Protein AF-A0A960W3J4-F1 (afdb_monomer_lite)

Structure (mmCIF, N/CA/C/O backbone):
data_AF-A0A960W3J4-F1
#
_entry.id   AF-A0A960W3J4-F1
#
loop_
_atom_site.group_PDB
_atom_site.id
_atom_site.type_symbol
_atom_site.label_atom_id
_atom_site.label_alt_id
_atom_site.label_comp_id
_atom_site.label_asym_id
_atom_site.label_entity_id
_atom_site.label_seq_id
_atom_site.pdbx_PDB_ins_code
_atom_site.Cartn_x
_atom_site.Cartn_y
_atom_site.Cartn_z
_atom_site.occupancy
_atom_site.B_iso_or_equiv
_atom_site.auth_seq_id
_atom_site.auth_comp_id
_atom_site.auth_asym_id
_atom_site.auth_atom_id
_atom_site.pdbx_PDB_model_num
ATOM 1 N N . MET A 1 1 ? 1.989 29.338 -5.825 1.00 37.44 1 MET A N 1
ATOM 2 C CA . MET A 1 1 ? 1.973 28.550 -4.576 1.00 37.44 1 MET A CA 1
ATOM 3 C C . MET A 1 1 ? 3.123 27.568 -4.676 1.00 37.44 1 MET A C 1
ATOM 5 O O . MET A 1 1 ? 3.043 26.634 -5.458 1.00 37.44 1 MET A O 1
ATOM 9 N N . ASN A 1 2 ? 4.239 27.887 -4.021 1.00 33.50 2 ASN A N 1
ATOM 10 C CA . ASN A 1 2 ? 5.472 27.109 -4.093 1.00 33.50 2 ASN A CA 1
ATOM 11 C C . ASN A 1 2 ? 5.391 25.974 -3.074 1.00 33.50 2 ASN A C 1
ATOM 13 O O . ASN A 1 2 ? 5.427 26.229 -1.876 1.00 33.50 2 ASN A O 1
ATOM 17 N N . ILE A 1 3 ? 5.280 24.738 -3.553 1.00 45.84 3 ILE A N 1
ATOM 18 C CA . ILE A 1 3 ? 5.483 23.542 -2.736 1.00 45.84 3 ILE A CA 1
ATOM 19 C C . ILE A 1 3 ? 6.994 23.295 -2.733 1.00 45.84 3 ILE A C 1
ATOM 21 O O . ILE A 1 3 ? 7.532 22.586 -3.574 1.00 45.84 3 ILE A O 1
ATOM 25 N N . LYS A 1 4 ? 7.699 23.992 -1.846 1.00 45.00 4 LYS A N 1
ATOM 26 C CA . LYS A 1 4 ? 9.103 23.738 -1.517 1.00 45.00 4 LYS A CA 1
ATOM 27 C C . LYS A 1 4 ? 9.216 23.852 -0.013 1.00 45.00 4 LYS A C 1
ATOM 29 O O . LYS A 1 4 ? 9.659 24.886 0.436 1.00 45.00 4 LYS A O 1
ATOM 34 N N . ASP A 1 5 ? 8.713 22.864 0.718 1.00 45.56 5 ASP A N 1
ATOM 35 C CA . ASP A 1 5 ? 9.030 22.645 2.136 1.00 45.56 5 ASP A CA 1
ATOM 36 C C . ASP A 1 5 ? 8.408 21.313 2.577 1.00 45.56 5 ASP A C 1
ATOM 38 O O . ASP A 1 5 ? 7.485 21.244 3.383 1.00 45.56 5 ASP A O 1
ATOM 42 N N . ALA A 1 6 ? 8.914 20.223 2.006 1.00 44.97 6 ALA A N 1
ATOM 43 C CA . ALA A 1 6 ? 8.814 18.909 2.623 1.00 44.97 6 ALA A CA 1
ATOM 44 C C . ALA A 1 6 ? 10.241 18.411 2.853 1.00 44.97 6 ALA A C 1
ATOM 46 O O . ALA A 1 6 ? 10.716 17.491 2.201 1.00 44.97 6 ALA A O 1
ATOM 47 N N . ASN A 1 7 ? 10.945 19.083 3.771 1.00 45.34 7 ASN A N 1
ATOM 48 C CA . ASN A 1 7 ? 12.110 18.515 4.441 1.00 45.34 7 ASN A CA 1
ATOM 49 C C . ASN A 1 7 ? 11.596 17.371 5.320 1.00 45.34 7 ASN A C 1
ATOM 51 O O . ASN A 1 7 ? 11.301 17.553 6.502 1.00 45.34 7 ASN A O 1
ATOM 55 N N . LEU A 1 8 ? 11.385 16.212 4.703 1.00 49.88 8 LEU A N 1
ATOM 56 C CA . LEU A 1 8 ? 11.060 14.998 5.415 1.00 49.88 8 LEU A CA 1
ATOM 57 C C . LEU A 1 8 ? 12.349 14.203 5.550 1.00 49.88 8 LEU A C 1
ATOM 59 O O . LEU A 1 8 ? 12.911 13.733 4.567 1.00 49.88 8 LEU A O 1
ATOM 63 N N . SER A 1 9 ? 12.825 14.107 6.785 1.00 44.88 9 SER A N 1
ATOM 64 C C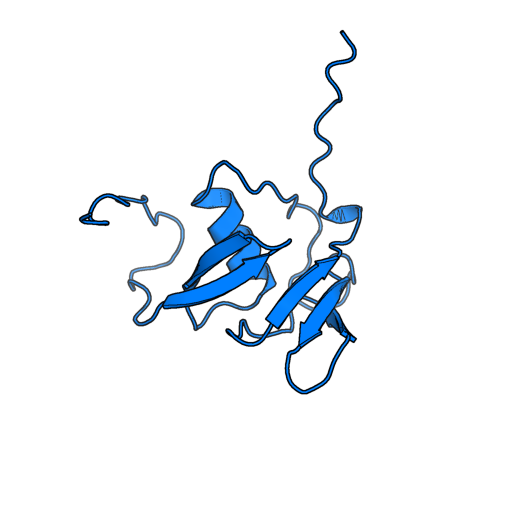A . SER A 1 9 ? 13.934 13.263 7.201 1.00 44.88 9 SER A CA 1
ATOM 65 C C . SER A 1 9 ? 13.698 11.820 6.745 1.00 44.88 9 SER A C 1
ATOM 67 O O . SER A 1 9 ? 13.026 11.044 7.426 1.00 44.88 9 SER A O 1
ATOM 69 N N . ALA A 1 10 ? 14.236 11.485 5.576 1.00 44.66 10 ALA A N 1
ATOM 70 C CA . ALA A 1 10 ? 14.325 10.144 5.030 1.00 44.66 10 ALA A CA 1
ATOM 71 C C . ALA A 1 10 ? 15.443 9.393 5.764 1.00 44.66 10 ALA A C 1
ATOM 73 O O . ALA A 1 10 ? 16.539 9.220 5.253 1.00 44.66 10 ALA A O 1
ATOM 74 N N . THR A 1 11 ? 15.202 8.994 7.011 1.00 44.59 11 THR A N 1
ATOM 75 C CA . THR A 1 11 ? 16.190 8.257 7.821 1.00 44.59 11 THR A CA 1
ATOM 76 C C . THR A 1 11 ? 16.015 6.735 7.774 1.00 44.59 11 THR A C 1
ATOM 78 O O . THR A 1 11 ? 16.532 6.041 8.643 1.00 44.59 11 THR A O 1
ATOM 81 N N . PHE A 1 12 ? 15.317 6.188 6.770 1.00 49.44 12 PHE A N 1
ATOM 82 C CA . PHE A 1 12 ? 15.071 4.737 6.663 1.00 49.44 12 PHE A CA 1
ATOM 83 C C . PHE A 1 12 ? 15.302 4.110 5.279 1.00 49.44 12 PHE A C 1
ATOM 85 O O . PHE A 1 12 ? 15.099 2.905 5.129 1.00 49.44 12 PHE A O 1
ATOM 92 N N . PHE A 1 13 ? 15.753 4.875 4.285 1.00 53.81 13 PHE A N 1
ATOM 93 C CA . PHE A 1 13 ? 16.145 4.344 2.978 1.00 53.81 13 PHE A CA 1
ATOM 94 C C . PHE A 1 13 ? 17.639 4.619 2.804 1.00 53.81 13 PHE A C 1
ATOM 96 O O . PHE A 1 13 ? 18.059 5.763 2.936 1.00 53.81 13 PHE A O 1
ATOM 103 N N . GLU A 1 14 ? 18.444 3.569 2.639 1.00 52.94 14 GLU A N 1
ATOM 104 C CA . GLU A 1 14 ? 19.890 3.679 2.417 1.00 52.94 14 GLU A CA 1
ATOM 105 C C . GLU A 1 14 ? 20.162 4.562 1.180 1.00 52.94 14 GLU A C 1
ATOM 107 O O . GLU A 1 14 ? 19.732 4.232 0.081 1.00 52.94 14 GLU A O 1
ATOM 112 N N . ASP A 1 15 ? 20.812 5.706 1.419 1.00 55.34 15 ASP A N 1
ATOM 113 C CA . ASP A 1 15 ? 21.617 6.579 0.540 1.00 55.34 15 ASP A CA 1
ATOM 114 C C . ASP A 1 15 ? 21.163 6.992 -0.883 1.00 55.34 15 ASP A C 1
ATOM 116 O O . ASP A 1 15 ? 21.901 7.734 -1.532 1.00 55.34 15 ASP A O 1
ATOM 120 N N . GLU A 1 16 ? 19.967 6.655 -1.370 1.00 59.44 16 GLU A N 1
ATOM 121 C CA . GLU A 1 16 ? 19.470 7.183 -2.657 1.00 59.44 16 GLU A CA 1
ATOM 122 C C . GLU A 1 16 ? 18.113 7.884 -2.514 1.00 59.44 16 GLU A C 1
ATOM 124 O O . GLU A 1 16 ? 17.109 7.297 -2.101 1.00 59.44 16 GLU A O 1
ATOM 129 N N . GLU A 1 17 ? 18.084 9.180 -2.851 1.00 67.12 17 GLU A N 1
ATOM 130 C CA . GLU A 1 17 ? 16.828 9.905 -3.022 1.00 67.12 17 GLU A CA 1
ATOM 131 C C . GLU A 1 17 ? 16.050 9.277 -4.188 1.00 67.12 17 GLU A C 1
ATOM 133 O O . GLU A 1 17 ? 16.629 9.038 -5.250 1.00 67.12 17 GLU A O 1
ATOM 138 N N . PRO A 1 18 ? 14.745 9.012 -4.024 1.00 73.19 18 PRO A N 1
ATOM 139 C CA . PRO A 1 18 ? 13.943 8.407 -5.078 1.00 73.19 18 PRO A CA 1
ATOM 140 C C . PRO A 1 18 ? 13.952 9.282 -6.335 1.00 73.19 18 PRO A C 1
ATOM 142 O O . PRO A 1 18 ? 13.576 10.455 -6.298 1.00 73.19 18 PRO A O 1
ATOM 145 N N . GLU A 1 19 ? 14.352 8.696 -7.465 1.00 76.81 19 GLU A N 1
ATOM 146 C CA . GLU A 1 19 ? 14.525 9.416 -8.734 1.00 76.81 19 GLU A CA 1
ATOM 147 C C . GLU A 1 19 ? 13.208 9.989 -9.277 1.00 76.81 19 GLU A C 1
ATOM 149 O O . GLU A 1 19 ? 13.199 10.982 -10.011 1.00 76.81 19 GLU A O 1
ATOM 154 N N . LYS A 1 20 ? 12.077 9.355 -8.936 1.00 88.12 20 LYS A N 1
ATOM 155 C CA . LYS A 1 20 ? 10.761 9.715 -9.460 1.00 88.12 20 LYS A CA 1
ATOM 156 C C . LYS A 1 20 ? 9.651 9.476 -8.443 1.00 88.12 20 LYS A C 1
ATOM 158 O O . LYS A 1 20 ? 9.558 8.418 -7.827 1.00 88.12 20 LYS A O 1
ATOM 163 N N . PHE A 1 21 ? 8.748 10.448 -8.360 1.00 92.25 21 PHE A N 1
ATOM 164 C CA . PHE A 1 21 ? 7.503 10.356 -7.606 1.00 92.25 21 PHE A CA 1
ATOM 165 C C . PHE A 1 21 ? 6.309 10.213 -8.545 1.00 92.25 21 PHE A C 1
ATOM 167 O O . PHE A 1 21 ? 6.306 10.769 -9.645 1.00 92.25 21 PHE A O 1
ATOM 174 N N . ILE A 1 22 ? 5.299 9.490 -8.076 1.00 93.88 22 ILE A N 1
ATOM 175 C CA . ILE A 1 22 ? 4.019 9.281 -8.749 1.00 93.88 22 ILE A CA 1
ATOM 176 C C . ILE A 1 22 ? 2.859 9.627 -7.813 1.00 93.88 22 ILE A C 1
ATOM 178 O O . ILE A 1 22 ? 3.010 9.661 -6.586 1.00 93.88 22 ILE A O 1
ATOM 182 N N . GLU A 1 23 ? 1.694 9.893 -8.397 1.00 94.00 23 GLU A N 1
ATOM 183 C CA . GLU A 1 23 ? 0.472 10.191 -7.653 1.00 94.00 23 GLU A CA 1
ATOM 184 C C . GLU A 1 23 ? -0.274 8.911 -7.268 1.00 94.00 23 GLU A C 1
ATOM 186 O O . GLU A 1 23 ? -0.808 8.202 -8.114 1.00 94.00 23 GLU A O 1
ATOM 191 N N . LEU A 1 24 ? -0.371 8.640 -5.967 1.00 92.94 24 LEU A N 1
ATOM 192 C CA . LEU A 1 24 ? -1.169 7.545 -5.427 1.00 92.94 24 LEU A CA 1
ATOM 193 C C . LEU A 1 24 ? -2.481 8.075 -4.844 1.00 92.94 24 LEU A C 1
ATOM 195 O O . LEU A 1 24 ? -2.488 8.880 -3.906 1.00 92.94 24 LEU A O 1
ATOM 199 N N . LYS A 1 25 ? -3.606 7.571 -5.358 1.00 93.56 25 LYS A N 1
ATOM 200 C CA . LYS A 1 25 ? -4.948 7.925 -4.883 1.00 93.56 25 LYS A CA 1
ATOM 201 C C . LYS A 1 25 ? -5.392 6.970 -3.771 1.00 93.56 25 LYS A C 1
ATOM 203 O O . LYS A 1 25 ? -5.525 5.763 -3.979 1.00 93.56 25 LYS A O 1
ATOM 208 N N . ILE A 1 26 ? -5.665 7.495 -2.578 1.00 90.88 26 ILE A N 1
ATOM 209 C CA . ILE A 1 26 ? -6.152 6.723 -1.429 1.00 90.88 26 ILE A CA 1
ATOM 210 C C . ILE A 1 26 ? -7.408 7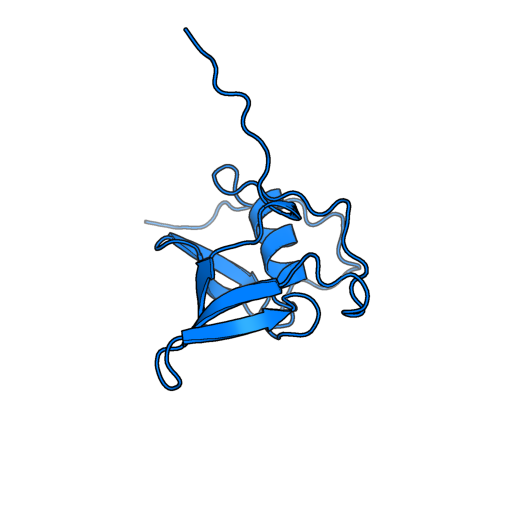.372 -0.851 1.00 90.88 26 ILE A C 1
ATOM 212 O O . ILE A 1 26 ? -7.352 8.476 -0.314 1.00 90.88 26 ILE A O 1
ATOM 216 N N . PHE A 1 27 ? -8.545 6.669 -0.919 1.00 88.94 27 PHE A N 1
ATOM 217 C CA . PHE A 1 27 ? -9.845 7.160 -0.438 1.00 88.94 27 PHE A CA 1
ATOM 218 C C . PHE A 1 27 ? -10.187 8.576 -0.948 1.00 88.94 27 PHE A C 1
ATOM 220 O O . PHE A 1 27 ? -10.628 9.426 -0.172 1.00 88.94 27 PHE A O 1
ATOM 227 N N . GLY A 1 28 ? -9.947 8.839 -2.238 1.00 86.19 28 GLY A N 1
ATOM 228 C CA . GLY A 1 28 ? -10.172 10.144 -2.870 1.00 86.19 28 GLY A CA 1
ATOM 229 C C . GLY A 1 28 ? -9.140 11.236 -2.552 1.00 86.19 28 GLY A C 1
ATOM 230 O O . GLY A 1 28 ? -9.304 12.364 -3.011 1.00 86.19 28 GLY A O 1
ATOM 231 N N . LYS A 1 29 ? -8.084 10.942 -1.781 1.00 90.31 29 LYS A N 1
ATOM 232 C CA . LYS A 1 29 ? -6.951 11.854 -1.548 1.00 90.31 29 LYS A CA 1
ATOM 233 C C . LYS A 1 29 ? -5.747 11.459 -2.390 1.00 90.31 29 LYS A C 1
ATOM 235 O O . LYS A 1 29 ? -5.537 10.275 -2.628 1.00 90.31 29 LYS A O 1
ATOM 240 N N . ILE A 1 30 ? -4.951 12.442 -2.796 1.00 92.56 30 ILE A N 1
ATOM 241 C CA . ILE A 1 30 ? -3.754 12.241 -3.617 1.00 92.56 30 ILE A CA 1
ATOM 242 C C . ILE A 1 30 ? -2.516 12.395 -2.736 1.00 92.56 30 ILE A C 1
ATOM 244 O O . ILE A 1 30 ? -2.385 13.387 -2.016 1.00 92.56 30 ILE A O 1
ATOM 248 N N . TYR A 1 31 ? -1.618 11.418 -2.812 1.00 92.75 31 TYR A N 1
ATOM 249 C CA . TYR A 1 31 ? -0.337 11.405 -2.118 1.00 92.75 31 TYR A CA 1
ATOM 250 C C . TYR A 1 31 ? 0.795 11.227 -3.123 1.00 92.75 31 TYR A C 1
ATOM 252 O O . TYR A 1 31 ? 0.648 10.472 -4.081 1.00 92.75 31 TYR A O 1
ATOM 260 N N . GLN A 1 32 ? 1.926 11.892 -2.896 1.00 93.62 32 GLN A N 1
ATOM 261 C CA . GLN A 1 32 ? 3.127 11.660 -3.692 1.00 93.62 32 GLN A CA 1
ATOM 262 C C . GLN A 1 32 ? 3.956 10.574 -3.027 1.00 93.62 32 GLN A C 1
ATOM 264 O O . GLN A 1 32 ? 4.261 10.654 -1.835 1.00 93.62 32 GLN A O 1
ATOM 269 N N . VAL A 1 33 ? 4.289 9.546 -3.798 1.00 92.25 33 VAL A N 1
ATOM 270 C CA . VAL A 1 33 ? 5.081 8.409 -3.331 1.00 92.25 33 VAL A CA 1
ATOM 271 C C . VAL A 1 33 ? 6.144 8.054 -4.364 1.00 92.25 33 VAL A C 1
ATOM 273 O O . VAL A 1 33 ? 5.935 8.317 -5.550 1.00 92.25 33 VAL A O 1
ATOM 276 N N . PRO A 1 34 ? 7.272 7.468 -3.945 1.00 92.50 34 PRO A N 1
ATOM 277 C CA . PRO A 1 34 ? 8.280 6.998 -4.883 1.00 92.50 34 PRO A CA 1
ATOM 278 C C . PRO A 1 34 ? 7.735 5.937 -5.844 1.00 92.50 34 PRO A C 1
ATOM 280 O O . PRO A 1 34 ? 6.960 5.063 -5.450 1.00 92.50 34 PRO A O 1
ATOM 283 N N . SER A 1 35 ? 8.130 6.023 -7.112 1.00 90.81 35 SER A N 1
ATOM 284 C CA . SER A 1 35 ? 7.613 5.170 -8.191 1.00 90.81 35 SER A CA 1
ATOM 285 C C . SER A 1 35 ? 8.055 3.709 -8.091 1.00 90.81 35 SER A C 1
ATOM 287 O O . SER A 1 35 ? 7.350 2.806 -8.526 1.00 90.81 35 SER A O 1
ATOM 289 N N . GLU A 1 36 ? 9.206 3.471 -7.476 1.00 89.25 36 GLU A N 1
ATOM 290 C CA . GLU A 1 36 ? 9.822 2.162 -7.291 1.00 89.25 36 GLU A CA 1
ATOM 291 C C . GLU A 1 36 ? 9.278 1.416 -6.064 1.00 89.25 36 GLU A C 1
ATOM 293 O O . GLU A 1 36 ? 9.668 0.282 -5.773 1.00 89.25 36 GLU A O 1
ATOM 298 N N . PHE A 1 37 ? 8.383 2.046 -5.300 1.00 90.12 37 PHE A N 1
ATOM 299 C CA . PHE A 1 37 ? 7.818 1.433 -4.111 1.00 90.12 37 PHE A CA 1
ATOM 300 C C . PHE A 1 37 ? 6.684 0.481 -4.482 1.00 90.12 37 PHE A C 1
ATOM 302 O O . PHE A 1 37 ? 5.731 0.834 -5.180 1.00 90.12 37 PHE A O 1
ATOM 309 N N . SER A 1 38 ? 6.726 -0.721 -3.902 1.00 90.69 38 SER A N 1
ATOM 310 C CA . SER A 1 38 ? 5.523 -1.548 -3.803 1.00 90.69 38 SER A CA 1
ATOM 311 C C . SER A 1 38 ? 4.433 -0.786 -3.059 1.00 90.69 38 SER A C 1
ATOM 313 O O . SER A 1 38 ? 4.702 0.043 -2.185 1.00 90.69 38 SER A O 1
ATOM 315 N N . LEU A 1 39 ? 3.183 -1.122 -3.330 1.00 91.56 39 LEU A N 1
ATOM 316 C CA . LEU A 1 39 ? 2.043 -0.416 -2.774 1.00 91.56 39 LEU A CA 1
ATOM 317 C C . LEU A 1 39 ? 2.013 -0.434 -1.235 1.00 9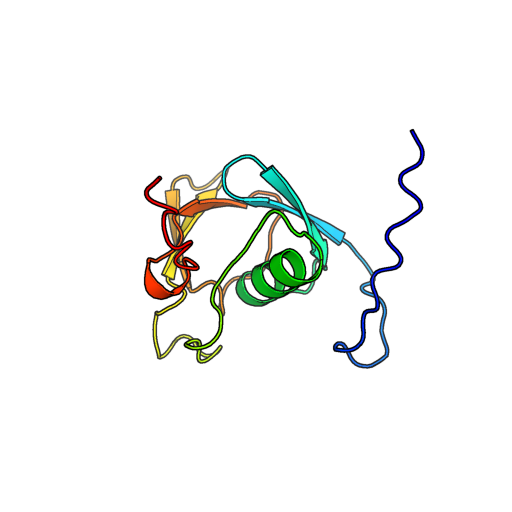1.56 39 LEU A C 1
ATOM 319 O O . LEU A 1 39 ? 1.632 0.547 -0.598 1.00 91.56 39 LEU A O 1
ATOM 323 N N . LEU A 1 40 ? 2.455 -1.531 -0.609 1.00 91.00 40 LEU A N 1
ATOM 324 C CA . LEU A 1 40 ? 2.586 -1.599 0.849 1.00 91.00 40 LEU A CA 1
ATOM 325 C C . LEU A 1 40 ? 3.660 -0.637 1.377 1.00 91.00 40 LEU A C 1
ATOM 327 O O . LEU A 1 40 ? 3.445 -0.007 2.413 1.00 91.00 40 LEU A O 1
ATOM 331 N N . LYS A 1 41 ? 4.785 -0.505 0.665 1.00 90.50 41 LYS A N 1
ATOM 332 C CA . LYS A 1 41 ? 5.859 0.440 1.000 1.00 90.50 41 LYS A CA 1
ATOM 333 C C . LYS A 1 41 ? 5.397 1.882 0.787 1.00 90.50 41 LYS A C 1
ATOM 335 O O . LYS A 1 41 ? 5.652 2.726 1.638 1.00 90.50 41 LYS A O 1
ATOM 340 N N . SER A 1 42 ? 4.608 2.138 -0.253 1.00 91.75 42 SER A N 1
ATOM 341 C CA . SER A 1 42 ? 3.936 3.421 -0.471 1.00 91.75 42 SER A CA 1
ATOM 342 C C . SER A 1 42 ? 2.986 3.767 0.673 1.00 91.75 42 SER A C 1
ATOM 344 O O . SER A 1 42 ? 2.997 4.893 1.151 1.00 91.75 42 SER A O 1
ATOM 346 N N . PHE A 1 43 ? 2.223 2.810 1.216 1.00 90.44 43 PHE A N 1
ATOM 347 C CA . PHE A 1 43 ? 1.407 3.073 2.410 1.00 90.44 43 PHE A CA 1
ATOM 348 C C . PHE A 1 43 ? 2.235 3.398 3.651 1.00 90.44 43 PHE A C 1
ATOM 350 O O . PHE A 1 43 ? 1.799 4.218 4.459 1.00 90.44 43 PHE A O 1
ATOM 357 N N . GLN A 1 44 ? 3.392 2.754 3.815 1.00 88.75 44 GLN A N 1
ATOM 358 C CA . GLN A 1 44 ? 4.318 3.077 4.896 1.00 88.75 44 GLN A CA 1
ATOM 359 C C . GLN A 1 44 ? 4.843 4.502 4.748 1.00 88.75 44 GLN A C 1
ATOM 361 O O . GLN A 1 44 ? 4.697 5.294 5.675 1.00 88.75 44 GLN A O 1
ATOM 366 N N . TYR A 1 45 ? 5.352 4.834 3.561 1.00 90.56 45 TYR A N 1
ATOM 367 C CA . TYR A 1 45 ? 5.823 6.172 3.234 1.00 90.56 45 TYR A CA 1
ATOM 368 C C . TYR A 1 45 ? 4.738 7.209 3.506 1.00 90.56 45 TYR A C 1
ATOM 370 O O . TYR A 1 45 ? 4.968 8.171 4.224 1.00 90.56 45 TYR A O 1
ATOM 378 N N . VAL A 1 46 ? 3.513 6.985 3.021 1.00 90.38 46 VAL A N 1
ATOM 379 C CA . VAL A 1 46 ? 2.420 7.936 3.234 1.00 90.38 46 VAL A CA 1
ATOM 380 C C . VAL A 1 46 ? 2.106 8.115 4.721 1.00 90.38 46 VAL A C 1
ATOM 382 O O . VAL A 1 46 ? 1.866 9.236 5.152 1.00 90.38 46 VAL A O 1
ATOM 385 N N . ALA A 1 47 ? 2.136 7.046 5.519 1.00 88.00 47 ALA A N 1
ATOM 386 C CA . ALA A 1 47 ? 1.860 7.128 6.953 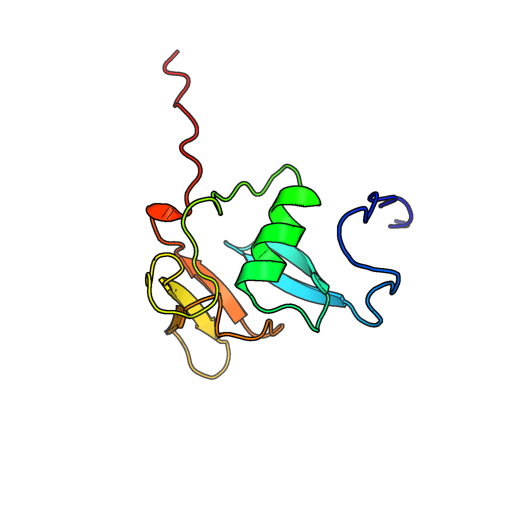1.00 88.00 47 ALA A CA 1
ATOM 387 C C . ALA A 1 47 ? 2.976 7.802 7.774 1.00 88.00 47 ALA A C 1
ATOM 389 O O . ALA A 1 47 ? 2.703 8.325 8.855 1.00 88.00 47 ALA A O 1
ATOM 390 N N . GLU A 1 48 ? 4.217 7.774 7.288 1.00 86.75 48 GLU A N 1
ATOM 391 C CA . GLU A 1 48 ? 5.365 8.449 7.906 1.00 86.75 48 GLU A CA 1
ATOM 392 C C . GLU A 1 48 ? 5.467 9.918 7.451 1.00 86.75 48 GLU A C 1
ATOM 394 O O . GLU A 1 48 ? 5.756 10.799 8.262 1.00 86.75 48 GLU A O 1
ATOM 399 N N . THR A 1 49 ? 5.150 10.192 6.182 1.00 87.38 49 THR A N 1
ATOM 400 C CA . THR A 1 49 ? 5.218 11.515 5.542 1.00 87.38 49 THR A CA 1
ATOM 401 C C . THR A 1 49 ? 4.004 12.391 5.840 1.00 87.38 49 THR A C 1
ATOM 403 O O . THR A 1 49 ? 4.143 13.581 6.133 1.00 87.38 49 THR A O 1
ATOM 406 N N . TYR A 1 50 ? 2.797 11.826 5.780 1.00 85.62 50 TYR A N 1
ATOM 407 C CA . TYR A 1 50 ? 1.542 12.569 5.872 1.00 85.62 50 TYR A CA 1
ATOM 408 C C . TYR A 1 50 ? 0.793 12.224 7.163 1.00 85.62 50 TYR A C 1
ATOM 410 O O . TYR A 1 50 ? 0.449 11.079 7.445 1.00 85.62 50 TYR A O 1
ATOM 418 N N . LYS A 1 51 ? 0.478 13.248 7.964 1.00 81.62 51 LYS A N 1
ATOM 419 C CA . LYS A 1 51 ? -0.168 13.072 9.282 1.00 81.62 51 LYS A CA 1
ATOM 420 C C . LYS A 1 51 ? -1.629 12.618 9.209 1.00 81.62 51 LYS A C 1
ATOM 422 O O . LYS A 1 51 ? -2.172 12.139 10.207 1.00 81.62 51 LYS A O 1
ATOM 427 N N . ASP A 1 52 ? -2.279 12.818 8.068 1.00 80.94 52 ASP A N 1
ATOM 428 C CA . ASP A 1 52 ? -3.707 12.583 7.856 1.00 80.94 52 ASP A CA 1
ATOM 429 C C . ASP A 1 52 ? -4.031 11.158 7.386 1.00 80.94 52 ASP A C 1
ATOM 431 O O . ASP A 1 52 ? -5.208 10.797 7.293 1.00 80.94 52 ASP A O 1
ATOM 435 N N . TYR A 1 53 ? -3.007 10.342 7.134 1.00 79.75 53 TYR A N 1
ATOM 436 C CA . TYR A 1 53 ? -3.150 8.938 6.796 1.00 79.75 53 TYR A CA 1
ATOM 437 C C . TYR A 1 53 ? -2.447 8.080 7.840 1.00 79.75 53 TYR A C 1
ATOM 439 O O . TYR A 1 53 ? -1.243 8.171 8.047 1.00 79.75 53 TYR A O 1
ATOM 447 N N . GLN A 1 54 ? -3.205 7.228 8.528 1.00 80.12 54 GLN A N 1
ATOM 448 C CA . GLN A 1 54 ? -2.640 6.340 9.536 1.00 80.12 54 GLN A CA 1
ATOM 449 C C . GLN A 1 54 ? -3.021 4.895 9.259 1.00 80.12 54 GLN A C 1
ATOM 451 O O . GLN A 1 54 ? -4.197 4.523 9.259 1.00 80.12 54 GLN A O 1
ATOM 456 N N . ILE A 1 55 ? -1.998 4.066 9.086 1.00 83.38 55 ILE A N 1
ATOM 457 C CA . ILE A 1 55 ? -2.132 2.646 8.788 1.00 83.38 55 ILE A CA 1
ATOM 458 C C . ILE A 1 55 ? -1.311 1.825 9.783 1.00 83.38 55 ILE A C 1
ATOM 460 O O . ILE A 1 55 ? -0.289 2.270 10.300 1.00 83.38 55 ILE A O 1
ATOM 464 N N . ASN A 1 56 ? -1.794 0.631 10.113 1.00 82.75 56 ASN A N 1
ATOM 465 C CA . ASN A 1 56 ? -1.089 -0.312 10.967 1.00 82.75 56 ASN A CA 1
ATOM 466 C C . ASN A 1 56 ? -0.344 -1.335 10.102 1.00 82.75 56 ASN A C 1
ATOM 468 O O . ASN A 1 56 ? -0.968 -2.148 9.410 1.00 82.75 56 ASN A O 1
ATOM 472 N N . LEU A 1 57 ? 0.989 -1.309 10.179 1.00 80.06 57 LEU A N 1
ATOM 473 C CA . LEU A 1 57 ? 1.856 -2.207 9.418 1.00 80.06 57 LEU A CA 1
ATOM 474 C C . LEU A 1 57 ? 2.521 -3.320 10.241 1.00 80.06 57 LEU A C 1
ATOM 476 O O . LEU A 1 57 ? 3.250 -4.138 9.694 1.00 80.06 57 LEU A O 1
ATOM 480 N N . THR A 1 58 ? 2.213 -3.428 11.536 1.00 74.56 58 THR A N 1
ATOM 481 C CA . THR A 1 58 ? 2.887 -4.357 12.472 1.00 74.56 58 THR A CA 1
ATOM 482 C C . THR A 1 58 ? 2.661 -5.851 12.201 1.00 74.56 58 THR A C 1
ATOM 484 O O . THR A 1 58 ? 3.299 -6.687 12.832 1.00 74.56 58 THR A O 1
ATOM 487 N N . LYS A 1 59 ? 1.746 -6.219 11.293 1.00 73.44 59 LYS A N 1
ATOM 488 C CA . LYS A 1 59 ? 1.340 -7.615 11.038 1.00 73.44 59 LYS A CA 1
ATOM 489 C C . LYS A 1 59 ? 1.503 -8.050 9.577 1.00 73.44 59 LYS A C 1
ATOM 491 O O . LYS A 1 59 ? 0.735 -8.896 9.118 1.00 73.44 59 LYS A O 1
ATOM 496 N N . HIS A 1 60 ? 2.463 -7.497 8.835 1.00 82.62 60 HIS A N 1
ATOM 497 C CA . HIS A 1 60 ? 2.687 -7.868 7.429 1.00 82.62 60 HIS A CA 1
ATOM 498 C C . HIS A 1 60 ? 4.004 -8.608 7.231 1.00 82.62 60 HIS A C 1
ATOM 500 O O . HIS A 1 60 ? 5.003 -8.304 7.870 1.00 82.62 60 HIS A O 1
ATOM 506 N N . CYS A 1 61 ? 3.990 -9.592 6.332 1.00 83.56 61 CYS A N 1
ATOM 507 C CA . CYS A 1 61 ? 5.135 -10.462 6.062 1.00 83.56 61 CYS A CA 1
ATOM 508 C C . CYS A 1 61 ? 5.905 -10.098 4.787 1.00 83.56 61 CYS A C 1
ATOM 510 O O . CYS A 1 61 ? 6.862 -10.787 4.463 1.00 83.56 61 CYS A O 1
ATOM 512 N N . TRP A 1 62 ? 5.442 -9.095 4.029 1.00 86.88 62 TRP A N 1
ATOM 513 C CA . TRP A 1 62 ? 6.000 -8.648 2.740 1.00 86.88 62 TRP A CA 1
ATOM 514 C C . TRP A 1 62 ? 6.121 -9.718 1.630 1.00 86.88 62 TRP A C 1
ATOM 516 O O . TRP A 1 62 ? 6.451 -9.395 0.502 1.00 86.88 62 TRP A O 1
ATOM 526 N N . SER A 1 63 ? 5.769 -10.975 1.914 1.00 88.19 63 SER A N 1
ATOM 527 C CA . SER A 1 63 ? 5.882 -12.132 1.013 1.00 88.19 63 SER A CA 1
ATOM 528 C C . SER A 1 63 ? 4.541 -12.686 0.519 1.00 88.19 63 SER A C 1
ATOM 530 O O . SER A 1 63 ? 4.489 -13.708 -0.155 1.00 88.19 63 SER A O 1
ATOM 532 N N . GLY A 1 64 ? 3.423 -12.069 0.911 1.00 87.94 64 GLY A N 1
ATOM 533 C CA . GLY A 1 64 ? 2.071 -12.509 0.542 1.00 87.94 64 GLY A CA 1
ATOM 534 C C . GLY A 1 64 ? 1.501 -13.687 1.348 1.00 87.94 64 GLY A C 1
ATOM 535 O O . GLY A 1 64 ? 0.309 -13.974 1.235 1.00 87.94 64 GLY A O 1
ATOM 536 N N . ILE A 1 65 ? 2.289 -14.314 2.229 1.00 90.38 65 ILE A N 1
ATOM 537 C CA . ILE A 1 65 ? 1.869 -15.470 3.043 1.00 90.38 65 ILE A CA 1
ATOM 538 C C . ILE A 1 65 ? 0.706 -15.120 3.988 1.00 90.38 65 ILE A C 1
ATOM 540 O O . ILE A 1 65 ? -0.298 -15.828 4.034 1.00 90.38 65 ILE A O 1
ATOM 544 N N . CYS A 1 66 ? 0.808 -14.013 4.732 1.00 88.69 66 CYS A N 1
ATOM 545 C CA . CYS A 1 66 ? -0.170 -13.666 5.771 1.00 88.69 66 CYS A CA 1
ATOM 546 C C . CYS A 1 66 ? -1.507 -13.126 5.235 1.00 88.69 66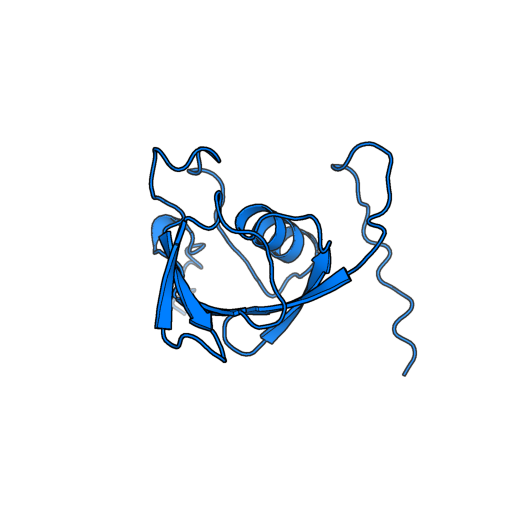 CYS A C 1
ATOM 548 O O . CYS A 1 66 ? -2.484 -13.082 5.976 1.00 88.69 66 CYS A O 1
ATOM 550 N N . LYS A 1 67 ? -1.551 -12.667 3.975 1.00 89.19 67 LYS A N 1
ATOM 551 C CA . LYS A 1 67 ? -2.711 -12.022 3.324 1.00 89.19 67 LYS A CA 1
ATOM 552 C C . LYS A 1 67 ? -3.324 -10.822 4.074 1.00 89.19 67 LYS A C 1
ATOM 554 O O . LYS A 1 67 ? -4.394 -10.342 3.701 1.00 89.19 67 LYS A O 1
ATOM 559 N N . ASN A 1 68 ? -2.637 -10.279 5.083 1.00 89.69 68 ASN A N 1
ATOM 560 C CA . ASN A 1 68 ? -3.122 -9.168 5.911 1.00 89.69 68 ASN A CA 1
ATOM 561 C C . ASN A 1 68 ? -3.181 -7.823 5.175 1.00 89.69 68 ASN A C 1
ATOM 563 O O . ASN A 1 68 ? -3.821 -6.901 5.680 1.00 89.69 68 ASN A O 1
ATOM 567 N N . CYS A 1 69 ? -2.545 -7.724 4.006 1.00 89.56 69 CYS A N 1
ATOM 568 C CA . CYS A 1 69 ? -2.531 -6.556 3.129 1.00 89.56 69 CYS A CA 1
ATOM 569 C C . CYS A 1 69 ? -3.425 -6.716 1.884 1.00 89.56 69 CYS A C 1
ATOM 571 O O . CYS A 1 69 ? -3.199 -6.062 0.867 1.00 89.56 69 CYS A O 1
ATOM 573 N N . LEU A 1 70 ? -4.426 -7.606 1.938 1.00 92.94 70 LEU A N 1
ATOM 574 C CA . LEU A 1 70 ? -5.397 -7.768 0.858 1.00 92.94 70 LEU A CA 1
ATOM 575 C C . LEU A 1 70 ? -6.334 -6.555 0.790 1.00 92.94 70 LEU A C 1
ATOM 577 O O . LEU A 1 70 ? -7.258 -6.415 1.597 1.00 92.94 70 LEU A O 1
ATOM 581 N N . CYS A 1 71 ? -6.111 -5.710 -0.206 1.00 91.44 71 CYS A N 1
ATOM 582 C CA . CYS A 1 71 ? -6.849 -4.477 -0.440 1.00 91.44 71 CYS A CA 1
ATOM 583 C C . CYS A 1 71 ? -7.745 -4.607 -1.681 1.00 91.44 71 CYS A C 1
ATOM 585 O O . CYS A 1 71 ? -7.585 -5.522 -2.496 1.00 91.44 71 CYS A O 1
ATOM 587 N N . LYS A 1 72 ? -8.720 -3.701 -1.806 1.00 92.94 72 LYS A N 1
ATOM 588 C CA . LYS A 1 72 ? -9.463 -3.502 -3.054 1.00 92.94 72 LYS A CA 1
ATOM 589 C C . LYS A 1 72 ? -9.075 -2.176 -3.670 1.00 92.94 72 LYS A C 1
ATOM 591 O O . LYS A 1 72 ? -9.003 -1.171 -2.958 1.00 92.94 72 LYS A O 1
ATOM 596 N N . PHE A 1 73 ? -8.958 -2.191 -4.984 1.00 91.25 73 PHE A N 1
ATOM 597 C CA . PHE A 1 73 ? -8.582 -1.039 -5.778 1.00 91.25 73 PHE A CA 1
ATOM 598 C C . PHE A 1 73 ? -9.571 -0.834 -6.911 1.00 91.25 73 PHE A C 1
ATOM 600 O O . PHE A 1 73 ? -10.253 -1.775 -7.329 1.00 91.25 73 PHE A O 1
ATOM 607 N N . GLN A 1 74 ? -9.653 0.402 -7.366 1.00 91.75 74 GLN A N 1
ATOM 608 C CA . GLN A 1 74 ? -10.290 0.788 -8.604 1.00 91.75 74 GLN A CA 1
ATOM 609 C C . GLN A 1 74 ? -9.172 1.148 -9.577 1.00 91.75 74 GLN A C 1
ATOM 611 O O . GLN A 1 74 ? -8.410 2.072 -9.325 1.00 91.75 74 GLN A O 1
ATOM 616 N N . ASP A 1 75 ? -9.082 0.382 -10.649 1.00 87.81 75 ASP A N 1
ATOM 617 C CA . ASP A 1 75 ? -8.250 0.667 -11.807 1.00 87.81 75 ASP A CA 1
ATOM 618 C C . ASP A 1 75 ? -9.135 1.348 -12.860 1.00 87.81 75 ASP A C 1
ATOM 620 O O . ASP A 1 75 ? -10.305 0.970 -13.036 1.00 87.81 75 ASP A O 1
ATOM 624 N N . GLU A 1 76 ? -8.619 2.385 -13.517 1.00 82.69 76 GLU A N 1
ATOM 625 C CA . GLU A 1 76 ? -9.369 3.131 -14.535 1.00 82.69 76 GLU A CA 1
ATOM 626 C C . GLU A 1 76 ? -9.689 2.279 -15.777 1.00 82.69 76 GLU A C 1
ATOM 628 O O . GLU A 1 76 ? -10.738 2.465 -16.395 1.00 82.69 76 GLU A O 1
ATOM 633 N N . GLN A 1 77 ? -8.836 1.308 -16.117 1.00 83.62 77 GLN A N 1
ATOM 634 C CA . GLN A 1 77 ? -8.974 0.451 -17.297 1.00 83.62 77 GLN A CA 1
ATOM 635 C C . GLN A 1 77 ? -9.646 -0.889 -16.979 1.00 83.62 77 GLN A C 1
ATOM 637 O O . GLN A 1 77 ? -10.488 -1.367 -17.741 1.00 83.62 77 GLN A O 1
ATOM 642 N N . LEU A 1 78 ? -9.282 -1.509 -15.856 1.00 82.69 78 LEU A N 1
ATOM 643 C CA . LEU A 1 78 ? -9.681 -2.875 -15.498 1.00 82.69 78 LEU A CA 1
ATOM 644 C C . LEU A 1 78 ? -10.864 -2.932 -14.526 1.00 82.69 78 LEU A C 1
ATOM 646 O O . LEU A 1 78 ? -11.445 -3.999 -14.304 1.00 82.69 78 LEU A O 1
ATOM 650 N N . GLY A 1 79 ? -11.253 -1.801 -13.940 1.00 89.00 79 GLY A N 1
ATOM 651 C CA . GLY A 1 79 ? -12.343 -1.747 -12.979 1.00 89.00 79 GLY A CA 1
ATOM 652 C C . GLY A 1 79 ? -11.908 -2.127 -11.559 1.00 89.00 79 GLY A C 1
ATOM 653 O O . GLY A 1 79 ? -10.809 -1.824 -11.105 1.00 89.00 79 GLY A O 1
ATOM 654 N N . LYS A 1 80 ? -12.800 -2.773 -10.798 1.00 92.44 80 LYS A N 1
ATOM 655 C CA . LYS A 1 80 ? -12.530 -3.114 -9.391 1.00 92.44 80 LYS A CA 1
ATOM 656 C C . LYS A 1 80 ? -11.734 -4.406 -9.275 1.00 92.44 80 LYS A C 1
ATOM 658 O O . LYS A 1 80 ? -12.243 -5.474 -9.609 1.00 92.44 80 LYS A O 1
ATOM 663 N N . ALA A 1 81 ? -10.555 -4.325 -8.671 1.00 90.06 81 ALA A N 1
ATOM 664 C CA . ALA A 1 81 ? -9.672 -5.462 -8.439 1.00 90.06 81 ALA A CA 1
ATOM 665 C C . ALA A 1 81 ? -9.367 -5.672 -6.946 1.00 90.06 81 ALA A C 1
ATOM 667 O O . ALA A 1 81 ? -9.616 -4.819 -6.088 1.00 90.06 81 ALA A O 1
ATOM 668 N N . LYS A 1 82 ? -8.834 -6.854 -6.626 1.00 91.75 82 LYS A N 1
ATOM 669 C CA . LYS A 1 82 ? -8.285 -7.205 -5.311 1.00 91.75 82 LYS A CA 1
ATOM 670 C C . LYS A 1 82 ? -6.846 -7.643 -5.486 1.00 91.75 82 LYS A C 1
ATOM 672 O O . LYS A 1 82 ? -6.571 -8.452 -6.364 1.00 91.75 82 LYS A O 1
ATOM 677 N N . GLY A 1 83 ? -5.979 -7.206 -4.587 1.00 91.38 83 GLY A N 1
ATOM 678 C CA . GLY A 1 83 ? -4.587 -7.626 -4.612 1.00 91.38 83 GLY A CA 1
ATOM 679 C C . GLY A 1 83 ? -3.898 -7.449 -3.270 1.00 91.38 83 GLY A C 1
ATOM 680 O O . GLY A 1 83 ? -4.388 -6.754 -2.374 1.00 91.38 83 GLY A O 1
ATOM 681 N N . LEU A 1 84 ? -2.792 -8.168 -3.113 1.00 93.12 84 LEU A N 1
ATOM 682 C CA . LEU A 1 84 ? -1.939 -8.085 -1.938 1.00 93.12 84 LEU A CA 1
ATOM 683 C C . LEU A 1 84 ? -1.002 -6.899 -2.122 1.00 93.12 84 LEU A C 1
ATOM 685 O O . LEU A 1 84 ? -0.126 -6.955 -2.977 1.00 93.12 84 LEU A O 1
ATOM 689 N N . ALA A 1 85 ? -1.147 -5.861 -1.300 1.00 91.50 85 ALA A N 1
ATOM 690 C CA . ALA A 1 85 ? -0.365 -4.635 -1.463 1.00 91.50 85 ALA A CA 1
ATOM 691 C C . ALA A 1 85 ? 1.158 -4.862 -1.385 1.00 91.50 85 ALA A C 1
ATOM 693 O O . ALA A 1 85 ? 1.920 -4.067 -1.912 1.00 91.50 85 ALA A O 1
ATOM 694 N N . CYS A 1 86 ? 1.625 -5.940 -0.742 1.00 90.62 86 CYS A N 1
ATOM 695 C CA . CYS A 1 86 ? 3.057 -6.256 -0.697 1.00 90.62 86 CYS A CA 1
ATOM 696 C C . CYS A 1 86 ? 3.613 -6.877 -1.985 1.00 90.62 86 CYS A C 1
ATOM 698 O O . CYS A 1 86 ? 4.823 -6.992 -2.102 1.00 90.62 86 CYS A O 1
ATOM 700 N N . LEU A 1 87 ? 2.751 -7.335 -2.896 1.00 91.69 87 LEU A N 1
ATOM 701 C CA . LEU A 1 87 ? 3.136 -7.958 -4.168 1.00 91.69 87 LEU A CA 1
ATOM 702 C C . LEU A 1 87 ? 2.696 -7.120 -5.375 1.00 91.69 87 LEU A C 1
ATOM 704 O O . LEU A 1 87 ? 2.748 -7.603 -6.499 1.00 91.69 87 LEU A O 1
ATOM 708 N N . MET A 1 88 ? 2.181 -5.915 -5.134 1.00 91.56 88 MET A N 1
ATOM 709 C CA . MET A 1 88 ? 1.740 -5.002 -6.178 1.00 91.56 88 MET A CA 1
ATOM 710 C C . MET A 1 88 ? 2.685 -3.818 -6.235 1.00 91.56 88 MET A C 1
ATOM 712 O O . MET A 1 88 ? 3.020 -3.250 -5.191 1.00 91.56 88 MET A O 1
ATOM 716 N N . ASP A 1 89 ? 3.034 -3.427 -7.450 1.00 90.81 89 ASP A N 1
ATOM 717 C CA . ASP A 1 89 ? 3.708 -2.165 -7.710 1.00 90.81 89 ASP A CA 1
ATOM 718 C C . ASP A 1 89 ? 2.717 -1.006 -7.567 1.00 90.81 89 ASP A C 1
ATOM 720 O O . ASP A 1 89 ? 1.495 -1.186 -7.650 1.00 90.81 89 ASP A O 1
ATOM 724 N N . THR A 1 90 ? 3.242 0.180 -7.273 1.00 90.06 90 THR A N 1
ATOM 725 C CA . THR A 1 90 ? 2.424 1.391 -7.210 1.00 90.06 90 THR A CA 1
ATOM 726 C C . THR A 1 90 ? 2.274 1.967 -8.612 1.00 90.06 90 THR A C 1
ATOM 728 O O . THR A 1 90 ? 3.265 2.140 -9.312 1.00 90.06 90 THR A O 1
ATOM 731 N N . ASP A 1 91 ? 1.044 2.293 -9.002 1.00 89.62 91 ASP A N 1
ATOM 732 C CA . ASP A 1 91 ? 0.729 2.864 -10.311 1.00 89.62 91 ASP A CA 1
ATOM 733 C C . ASP A 1 91 ? -0.282 4.015 -10.163 1.00 89.62 91 ASP A C 1
ATOM 735 O O . ASP A 1 91 ? -1.158 3.972 -9.294 1.00 89.62 91 ASP A O 1
ATOM 739 N N . GLU A 1 92 ? -0.151 5.047 -11.000 1.00 90.69 92 GLU A N 1
ATOM 740 C CA . GLU A 1 92 ? -0.972 6.272 -10.973 1.00 90.69 92 GLU A CA 1
ATOM 741 C C . GLU A 1 92 ? -2.443 6.029 -11.347 1.00 90.69 92 GLU A C 1
ATOM 743 O O . GLU A 1 92 ? -3.338 6.790 -10.960 1.00 90.69 92 GLU A O 1
ATOM 748 N N . SER A 1 93 ? -2.710 4.950 -12.085 1.00 88.38 93 SER A N 1
ATOM 749 C CA . SER A 1 93 ? -4.057 4.539 -12.486 1.00 88.38 93 SER A CA 1
ATOM 750 C C . SER A 1 93 ? -4.848 3.858 -11.364 1.00 88.38 93 SER A C 1
ATOM 752 O O . SER A 1 93 ? -6.051 3.624 -11.509 1.00 88.38 93 SER A O 1
ATOM 754 N N . ILE A 1 94 ? -4.198 3.552 -10.234 1.00 89.19 94 ILE A N 1
ATOM 755 C CA . ILE A 1 94 ? -4.785 2.791 -9.134 1.00 89.19 94 ILE A CA 1
ATOM 756 C C . ILE A 1 94 ? -5.310 3.732 -8.048 1.00 89.19 94 ILE A C 1
ATOM 758 O O . ILE A 1 94 ? -4.573 4.494 -7.421 1.00 89.19 94 ILE A O 1
ATOM 762 N N . GLU A 1 95 ? -6.595 3.591 -7.728 1.00 92.25 95 GLU A N 1
ATOM 763 C CA . GLU A 1 95 ? -7.204 4.181 -6.541 1.00 92.25 95 GLU A CA 1
ATOM 764 C C . GLU A 1 95 ? -7.506 3.116 -5.480 1.00 92.25 95 GLU A C 1
ATOM 766 O O . GLU A 1 95 ? -8.237 2.145 -5.703 1.00 92.25 95 GLU A O 1
ATOM 771 N N . LEU A 1 96 ? -6.998 3.317 -4.264 1.00 90.69 96 LEU A N 1
ATOM 772 C CA . LEU A 1 96 ? -7.341 2.481 -3.120 1.00 90.69 96 LEU A CA 1
ATOM 773 C C . LEU A 1 96 ? -8.744 2.825 -2.5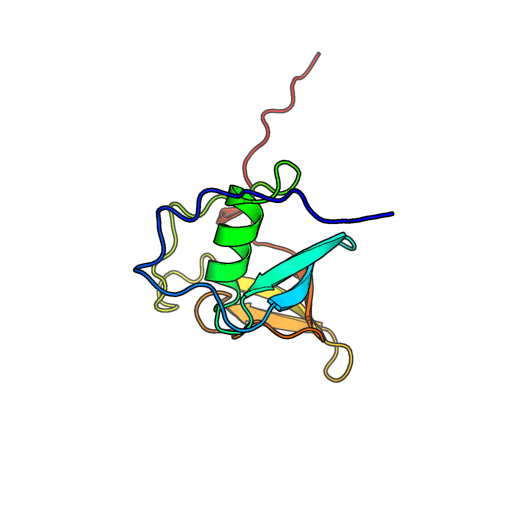99 1.00 90.69 96 LEU A C 1
ATOM 775 O O . LEU A 1 96 ? -8.960 3.856 -1.959 1.00 90.69 96 LEU A O 1
ATOM 779 N N . ILE A 1 97 ? -9.676 1.889 -2.792 1.00 89.94 97 ILE A N 1
ATOM 780 C CA . ILE A 1 97 ? -11.080 2.018 -2.368 1.00 89.94 97 ILE A CA 1
ATOM 781 C C . ILE A 1 97 ? -11.384 1.294 -1.052 1.00 89.94 97 ILE A C 1
ATOM 783 O O . ILE A 1 97 ? -12.369 1.604 -0.381 1.00 89.94 97 ILE A O 1
ATOM 787 N N . GLN A 1 98 ? -10.582 0.293 -0.666 1.00 89.12 98 GLN A N 1
ATOM 788 C CA . GLN A 1 98 ? -10.796 -0.438 0.585 1.00 89.12 98 GLN A CA 1
ATOM 789 C C . GLN A 1 98 ? -9.508 -1.062 1.131 1.00 89.12 98 GLN A C 1
ATOM 791 O O . GLN A 1 98 ? -8.901 -1.908 0.478 1.00 89.12 98 GLN A O 1
ATOM 796 N N . ILE A 1 99 ? -9.193 -0.762 2.396 1.00 88.62 99 ILE A N 1
ATOM 797 C CA . ILE A 1 99 ? -8.157 -1.459 3.176 1.00 88.62 99 ILE A CA 1
ATOM 798 C C . ILE A 1 99 ? -8.761 -2.500 4.132 1.00 88.62 99 ILE A C 1
ATOM 800 O O . ILE A 1 99 ? -9.883 -2.311 4.635 1.00 88.62 99 ILE A O 1
ATOM 804 N N . PRO A 1 100 ? -8.039 -3.594 4.424 1.00 86.69 100 PRO A N 1
ATOM 805 C CA . PRO A 1 100 ? -8.479 -4.597 5.382 1.00 86.69 100 PRO A CA 1
ATOM 806 C C . PRO A 1 100 ? -8.448 -4.046 6.815 1.00 86.69 100 PRO A C 1
ATOM 808 O O . PRO A 1 100 ? -7.683 -3.143 7.156 1.00 86.69 100 PRO A O 1
ATOM 811 N N . ARG A 1 101 ? -9.293 -4.601 7.694 1.00 84.44 101 ARG A N 1
ATOM 812 C CA . ARG A 1 101 ? -9.392 -4.159 9.102 1.00 84.44 101 ARG A CA 1
ATOM 813 C C . ARG A 1 101 ? -8.081 -4.325 9.870 1.00 84.44 101 ARG A C 1
ATOM 815 O O . ARG A 1 101 ? -7.812 -3.540 10.766 1.00 84.44 101 ARG A O 1
ATOM 822 N N . THR A 1 102 ? -7.275 -5.310 9.492 1.00 82.50 102 THR A N 1
ATOM 823 C CA . THR A 1 102 ? -5.927 -5.569 10.020 1.00 82.50 102 THR A CA 1
ATOM 824 C C . THR A 1 102 ? -4.978 -4.384 9.846 1.00 82.50 102 THR A C 1
ATOM 826 O O . THR A 1 102 ? -4.066 -4.227 10.651 1.00 82.50 102 THR A O 1
ATOM 829 N N . MET A 1 103 ? -5.209 -3.551 8.828 1.00 83.69 103 MET A N 1
ATOM 830 C CA . MET A 1 103 ? -4.408 -2.367 8.515 1.00 83.69 103 MET A CA 1
ATOM 831 C C . MET A 1 103 ? -5.010 -1.071 9.047 1.00 83.69 103 MET A C 1
ATOM 833 O O . MET A 1 103 ? -4.313 -0.065 9.133 1.00 83.69 103 MET A O 1
ATOM 837 N N . LYS A 1 104 ? -6.294 -1.056 9.415 1.00 79.50 104 LYS A N 1
ATOM 838 C CA . LYS A 1 104 ? -6.909 0.148 9.977 1.00 79.50 104 LYS A CA 1
ATOM 839 C C . LYS A 1 104 ? -6.303 0.417 11.346 1.00 79.50 104 LYS A C 1
ATOM 841 O O . LYS A 1 104 ? -6.376 -0.429 12.238 1.00 79.50 104 LYS A O 1
ATOM 846 N N . LYS A 1 105 ? -5.742 1.609 11.538 1.00 70.62 105 LYS A N 1
ATOM 847 C CA . LYS A 1 105 ? -5.432 2.066 12.888 1.00 70.62 105 LYS A CA 1
ATOM 848 C C . LYS A 1 105 ? -6.766 2.313 13.590 1.00 70.62 105 LYS A C 1
ATOM 850 O O . LYS A 1 105 ? -7.603 3.062 13.091 1.00 70.62 105 LYS A O 1
ATOM 855 N N . LEU A 1 106 ? -6.998 1.619 14.702 1.00 55.75 106 LEU A N 1
ATOM 856 C CA . LEU A 1 106 ? -8.141 1.893 15.563 1.00 55.75 106 LEU A CA 1
ATOM 857 C C . LEU A 1 106 ? -7.899 3.272 16.175 1.00 55.75 106 LEU A C 1
ATOM 859 O O . LEU A 1 106 ? -7.179 3.393 17.164 1.00 55.75 106 LEU A O 1
ATOM 863 N N . THR A 1 107 ? -8.464 4.319 15.580 1.00 50.12 107 THR A N 1
ATOM 864 C CA . THR A 1 107 ? -8.726 5.526 16.351 1.00 50.12 107 THR A CA 1
ATOM 865 C C . THR A 1 107 ? -9.703 5.088 17.432 1.00 50.12 107 THR A C 1
ATOM 867 O O . THR A 1 107 ? -10.809 4.625 17.140 1.00 50.12 107 THR A O 1
ATOM 870 N N . LYS A 1 108 ? -9.269 5.112 18.699 1.00 41.31 108 LYS A N 1
ATOM 871 C CA . LYS A 1 108 ? -10.238 5.082 19.793 1.00 41.31 108 LYS A CA 1
ATOM 872 C C . LYS A 1 108 ? -11.204 6.217 19.474 1.00 41.31 108 LYS A C 1
ATOM 874 O O . LYS A 1 108 ? -10.758 7.348 19.305 1.00 41.31 108 LYS A O 1
ATOM 879 N N . LYS A 1 109 ? -12.490 5.909 19.308 1.00 41.31 109 LYS A N 1
ATOM 880 C CA . LYS A 1 109 ? -13.502 6.949 19.426 1.00 41.31 109 LYS A CA 1
ATOM 881 C C . LYS A 1 109 ? -13.254 7.584 20.789 1.00 41.31 109 LYS A C 1
ATOM 883 O O . LYS A 1 109 ? -13.316 6.893 21.804 1.00 41.31 109 LYS A O 1
ATOM 888 N N . GLU A 1 110 ? -12.888 8.856 20.808 1.00 43.88 110 GLU A N 1
ATOM 889 C CA . GLU A 1 110 ? -13.232 9.689 21.948 1.00 43.88 110 GLU A CA 1
ATOM 890 C C . GLU A 1 110 ? -14.759 9.760 21.935 1.00 43.88 110 GLU A C 1
ATOM 892 O O . GLU A 1 110 ? -15.364 10.559 21.230 1.00 43.88 110 GLU A O 1
ATOM 897 N N . ASP A 1 111 ? -15.378 8.799 22.620 1.00 42.56 111 ASP A N 1
ATOM 898 C CA . ASP A 1 111 ? -16.728 8.938 23.138 1.00 42.56 111 ASP A CA 1
ATOM 899 C C . ASP A 1 111 ? -16.677 10.057 24.186 1.00 42.56 111 ASP A C 1
ATOM 901 O O . ASP A 1 111 ? -16.321 9.808 25.341 1.00 42.56 111 ASP A O 1
ATOM 905 N N . ARG A 1 112 ? -16.967 11.293 23.770 1.00 37.09 112 ARG A N 1
ATOM 906 C CA . ARG A 1 112 ? -17.444 12.375 24.638 1.00 37.09 112 ARG A CA 1
ATOM 907 C C . ARG A 1 112 ? -18.415 13.272 23.892 1.00 37.09 112 ARG A C 1
ATOM 909 O O . ARG A 1 112 ? -18.059 13.727 22.785 1.00 37.09 112 ARG A O 1
#

Radius of gyration: 14.7 Å; chains: 1; bounding box: 39×44×42 Å

Secondary structure (DSSP, 8-state):
-----------SS-S---S-EEEEEETTEEEEEETTSBHHHHHHHHHHH-TT--B--TT--SSSSS-TTEEEEEETTTEEEEEEGGGSB--TTEEEEE--TTTB--------

pLDDT: mean 79.2, std 17.66, range [33.5, 94.0]

Foldseek 3Di:
DDPDDQPQPPPPDPDDDQPDWAWAAEQNDTDTARQADQQLVRLVCCCSRPVVRAWDDPPDDLPCPRVQFWFWWQAPPPGIDTDRSSPHGGDNRIHTPGGHPSTDDPPPPPPD

Sequence (112 aa):
MNIKDANLSATFFEDEEPEKFIELKIFGKIYQVPSEFSLLKSFQYVAETYKDYQINLTKHCWSGICKNCLCKFQDEQLGKAKGLACLMDTDESIELIQIPRTMKKLTKKEDR